Protein AF-A0AA50YUL0-F1 (afdb_monomer_lite)

InterPro domains:
  IPR000536 Nuclear hormone receptor, ligand-binding domain [PS51843] (1-68)
  IPR003069 Ecdysteroid receptor [PR01283] (34-51)
  IPR003069 Ecdysteroid receptor [PR01283] (53-68)
  IPR035500 Nuclear hormone receptor-like domain superfamily [G3DSA:1.10.565.10] 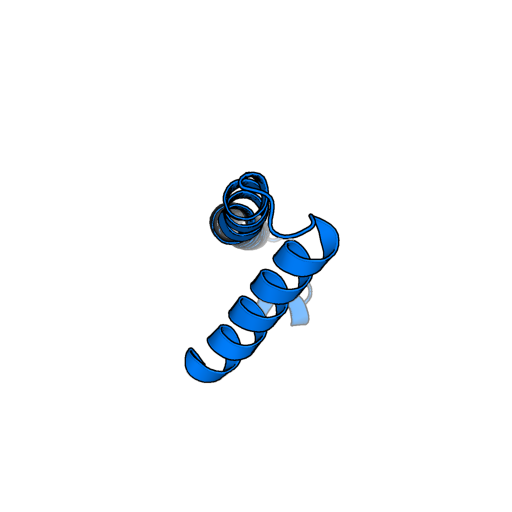(1-68)
  IPR035500 Nuclear hormone receptor-like domain superfamily [SSF48508] (1-68)

Organism: NCBI:txid2839575

pLDDT: mean 97.16, std 2.15, range [89.31, 98.81]

Secondary structure (DSSP, 8-state):
-HHHHHHHHHHHHHHHHHHTTT-THHHHHHHHHHHHHHHHHHHHHHHHHHHHHHHHTTPPPPHHHHH-

Radius of gyration: 18.51 Å; chains: 1; bounding box: 37×23×48 Å

Structure (mmCIF, N/CA/C/O backbone):
data_AF-A0AA50YUL0-F1
#
_entry.id   AF-A0AA50YUL0-F1
#
loop_
_atom_site.group_PDB
_atom_site.id
_atom_site.type_symbol
_atom_site.label_atom_id
_atom_site.label_alt_id
_atom_site.label_comp_id
_atom_site.label_asym_id
_atom_site.label_entity_id
_atom_site.label_seq_id
_atom_site.pdbx_PDB_ins_code
_atom_site.Cartn_x
_atom_site.Cartn_y
_atom_site.Cartn_z
_atom_site.occupancy
_atom_site.B_iso_or_equiv
_atom_site.auth_seq_id
_atom_site.auth_comp_id
_atom_site.auth_asym_id
_atom_site.auth_atom_id
_atom_site.pdbx_PDB_model_num
ATOM 1 N N . VAL A 1 1 ? -0.855 -14.107 -0.423 1.00 96.00 1 VAL A N 1
ATOM 2 C CA . VAL A 1 1 ? -1.036 -12.634 -0.495 1.00 96.00 1 VAL A CA 1
ATOM 3 C C . VAL A 1 1 ? 0.086 -11.975 -1.287 1.00 96.00 1 VAL A C 1
ATOM 5 O O . VAL A 1 1 ? -0.222 -11.240 -2.215 1.00 96.00 1 VAL A O 1
ATOM 8 N N . GLU A 1 2 ? 1.357 -12.265 -0.988 1.00 97.56 2 GLU A N 1
ATOM 9 C CA . GLU A 1 2 ? 2.502 -11.631 -1.665 1.00 97.56 2 GLU A CA 1
ATOM 10 C C . GLU A 1 2 ? 2.508 -11.815 -3.193 1.00 97.56 2 GLU A C 1
ATOM 12 O O . GLU A 1 2 ? 2.631 -10.831 -3.910 1.00 97.56 2 GLU A O 1
ATOM 17 N N . GLU A 1 3 ? 2.291 -13.033 -3.704 1.00 98.00 3 GLU A N 1
ATOM 18 C CA . GLU A 1 3 ? 2.235 -13.296 -5.156 1.00 98.00 3 GLU A CA 1
ATOM 19 C C . GLU A 1 3 ? 1.193 -12.429 -5.876 1.00 98.00 3 GLU A C 1
ATOM 21 O O . GLU A 1 3 ? 1.465 -11.821 -6.911 1.00 98.00 3 GLU A O 1
ATOM 26 N N . ILE A 1 4 ? 0.008 -12.309 -5.275 1.00 98.62 4 ILE A N 1
ATOM 27 C CA . ILE A 1 4 ? -1.081 -11.479 -5.796 1.00 98.62 4 ILE A CA 1
ATOM 28 C C . ILE A 1 4 ? -0.657 -10.007 -5.776 1.00 98.62 4 ILE A C 1
ATOM 30 O O . ILE A 1 4 ? -0.788 -9.312 -6.779 1.00 98.62 4 ILE A O 1
ATOM 34 N N . GLN A 1 5 ? -0.089 -9.527 -4.665 1.00 98.69 5 GLN A N 1
ATOM 35 C CA . GLN A 1 5 ? 0.401 -8.151 -4.559 1.00 98.69 5 GLN A CA 1
ATOM 36 C C . GLN A 1 5 ? 1.508 -7.855 -5.583 1.00 98.69 5 GLN A C 1
ATOM 38 O O . GLN A 1 5 ? 1.520 -6.777 -6.181 1.00 98.69 5 GLN A O 1
ATOM 43 N N . ARG A 1 6 ? 2.413 -8.809 -5.827 1.00 98.69 6 ARG A N 1
ATOM 44 C CA . ARG A 1 6 ? 3.524 -8.666 -6.776 1.00 98.69 6 ARG A CA 1
ATOM 45 C C . ARG A 1 6 ? 3.028 -8.433 -8.198 1.00 98.69 6 ARG A C 1
ATOM 47 O O . ARG A 1 6 ? 3.610 -7.609 -8.904 1.00 98.69 6 ARG A O 1
ATOM 54 N N . TYR A 1 7 ? 1.934 -9.082 -8.595 1.00 98.75 7 TYR A N 1
ATOM 55 C CA . TYR A 1 7 ? 1.289 -8.832 -9.884 1.00 98.75 7 TYR A CA 1
ATOM 56 C C . TYR A 1 7 ? 0.872 -7.359 -10.042 1.00 98.75 7 TYR A C 1
ATOM 58 O O . TYR A 1 7 ? 1.210 -6.720 -11.043 1.00 98.75 7 TYR A O 1
ATOM 66 N N . TYR A 1 8 ? 0.217 -6.780 -9.030 1.00 98.81 8 TYR A N 1
ATOM 67 C CA . TYR A 1 8 ? -0.199 -5.371 -9.059 1.00 98.81 8 TYR A CA 1
ATOM 68 C C . TYR A 1 8 ? 0.986 -4.403 -8.998 1.00 98.81 8 TYR A C 1
ATOM 70 O O . TYR A 1 8 ? 1.012 -3.423 -9.743 1.00 98.81 8 TYR A O 1
ATOM 78 N N . LEU A 1 9 ? 1.995 -4.694 -8.172 1.00 98.81 9 LEU A N 1
ATOM 79 C CA . LEU A 1 9 ? 3.228 -3.903 -8.098 1.00 98.81 9 LEU A CA 1
ATOM 80 C C . LEU A 1 9 ? 3.956 -3.869 -9.447 1.00 98.81 9 LEU A C 1
ATOM 82 O O . LEU A 1 9 ? 4.356 -2.802 -9.916 1.00 98.81 9 LEU A O 1
ATOM 86 N N . ASN A 1 10 ? 4.077 -5.018 -10.117 1.00 98.75 10 ASN A N 1
ATOM 87 C CA . ASN A 1 10 ? 4.693 -5.072 -11.437 1.00 98.75 10 ASN A CA 1
ATOM 88 C C . ASN A 1 10 ? 3.850 -4.344 -12.493 1.00 98.75 10 ASN A C 1
ATOM 90 O O . ASN A 1 10 ? 4.409 -3.615 -13.311 1.00 98.75 10 ASN A O 1
ATOM 94 N N . THR A 1 11 ? 2.524 -4.486 -12.444 1.00 98.81 11 THR A N 1
ATOM 95 C CA . THR A 1 11 ? 1.606 -3.765 -13.340 1.00 98.81 11 THR A CA 1
ATOM 96 C C . THR A 1 11 ? 1.772 -2.249 -13.196 1.00 98.81 11 THR A C 1
ATOM 98 O O . THR A 1 11 ? 1.974 -1.556 -14.193 1.00 98.81 11 THR A O 1
ATOM 101 N N . LEU A 1 12 ? 1.783 -1.734 -11.960 1.00 98.81 12 LEU A N 1
ATOM 102 C CA . LEU A 1 12 ? 2.020 -0.316 -11.670 1.00 98.81 12 LEU A CA 1
ATOM 103 C C . LEU A 1 12 ? 3.390 0.151 -12.179 1.00 98.81 12 LEU A C 1
ATOM 105 O O . LEU A 1 12 ? 3.499 1.213 -12.794 1.00 98.81 12 LEU A O 1
ATOM 109 N N . ARG A 1 13 ? 4.438 -0.652 -11.964 1.00 98.56 13 ARG A N 1
ATOM 110 C CA . ARG A 1 13 ? 5.788 -0.347 -12.450 1.00 98.56 13 ARG A CA 1
ATOM 111 C C . ARG A 1 13 ? 5.823 -0.214 -13.975 1.00 98.56 13 ARG A C 1
ATOM 113 O O . ARG A 1 13 ? 6.357 0.771 -14.478 1.00 98.56 13 ARG A O 1
ATOM 120 N N . VAL A 1 14 ? 5.250 -1.174 -14.704 1.00 98.62 14 VAL A N 1
ATOM 121 C CA . V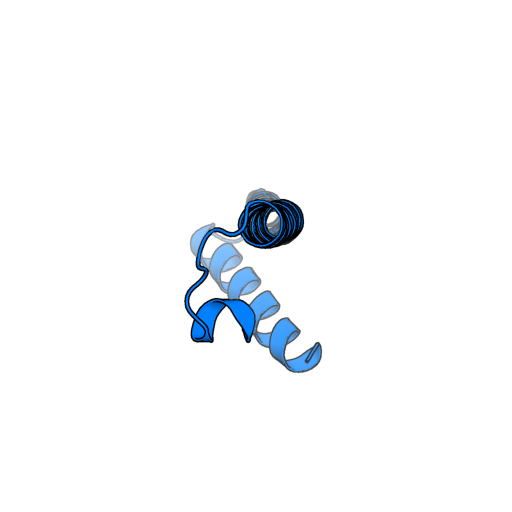AL A 1 14 ? 5.197 -1.156 -16.179 1.00 98.62 14 VAL A CA 1
ATOM 122 C C . VAL A 1 14 ? 4.365 0.022 -16.685 1.00 98.62 14 VAL A C 1
ATOM 124 O O . VAL A 1 14 ? 4.778 0.701 -17.622 1.00 98.62 14 VAL A O 1
ATOM 127 N N . TYR A 1 15 ? 3.244 0.324 -16.029 1.00 98.75 15 TYR A N 1
ATOM 128 C CA . TYR A 1 15 ? 2.433 1.495 -16.352 1.00 98.75 15 TYR A CA 1
ATOM 129 C C . TYR A 1 15 ? 3.244 2.799 -16.263 1.00 98.75 15 TYR A C 1
ATOM 131 O O . TYR A 1 15 ? 3.247 3.584 -17.209 1.00 98.75 15 TYR A O 1
ATOM 139 N N . ILE A 1 16 ? 3.989 3.006 -15.171 1.00 98.62 16 ILE A N 1
ATOM 140 C CA . ILE A 1 16 ? 4.836 4.197 -14.987 1.00 98.62 16 ILE A CA 1
ATOM 141 C C . ILE A 1 16 ? 5.954 4.254 -16.033 1.00 98.62 16 ILE A C 1
ATOM 143 O O . ILE A 1 16 ? 6.210 5.324 -16.584 1.00 98.62 16 ILE A O 1
ATOM 147 N N . LEU A 1 17 ? 6.597 3.116 -16.326 1.00 98.44 17 LEU A N 1
ATOM 148 C CA . LEU A 1 17 ? 7.630 3.034 -17.363 1.00 98.44 17 LEU A CA 1
ATOM 149 C C . LEU A 1 17 ? 7.092 3.494 -18.722 1.00 98.44 17 LEU A C 1
ATOM 151 O O . LEU A 1 17 ? 7.748 4.288 -19.389 1.00 98.44 17 LEU A O 1
ATOM 155 N N . ASN A 1 18 ? 5.891 3.056 -19.102 1.00 98.31 18 ASN A N 1
ATOM 156 C CA . ASN A 1 18 ? 5.270 3.451 -20.366 1.00 98.31 18 ASN A CA 1
ATOM 157 C C . ASN A 1 18 ? 4.874 4.934 -20.382 1.00 98.31 18 ASN A C 1
ATOM 159 O O . ASN A 1 18 ? 5.130 5.625 -21.363 1.00 98.31 18 ASN A O 1
ATOM 163 N N . GLN A 1 19 ? 4.293 5.440 -19.291 1.00 98.19 19 GLN A N 1
ATOM 164 C CA . GLN A 1 19 ? 3.856 6.840 -19.189 1.00 98.19 19 GLN A CA 1
ATOM 165 C C . GLN A 1 19 ? 5.015 7.842 -19.238 1.00 98.19 19 GLN A C 1
ATOM 167 O O . GLN A 1 19 ? 4.848 8.968 -19.699 1.00 98.19 19 GLN A O 1
ATOM 172 N N . LEU A 1 20 ? 6.191 7.452 -18.747 1.00 97.69 20 LEU A N 1
ATOM 173 C CA . LEU A 1 20 ? 7.357 8.330 -18.635 1.00 97.69 20 LEU A CA 1
ATOM 174 C C . LEU A 1 20 ? 8.477 7.955 -19.612 1.00 97.69 20 LEU A C 1
ATOM 176 O O . LEU A 1 20 ? 9.637 8.300 -19.358 1.00 97.69 20 LEU A O 1
ATOM 180 N N . SER A 1 21 ? 8.141 7.238 -20.691 1.00 97.50 21 SER A N 1
ATOM 181 C CA . SER A 1 21 ? 9.060 6.812 -21.758 1.00 97.50 21 SER A CA 1
ATOM 182 C C . SER A 1 21 ? 10.351 6.179 -21.227 1.00 97.50 21 SER A C 1
ATOM 184 O O . SER A 1 21 ? 11.448 6.506 -21.674 1.00 97.50 21 SER A O 1
ATOM 186 N N . ALA A 1 22 ? 10.217 5.325 -20.208 1.00 96.62 22 ALA A N 1
ATOM 187 C CA . ALA A 1 22 ? 11.306 4.660 -19.492 1.00 96.62 22 ALA A CA 1
ATOM 188 C C . ALA A 1 22 ? 12.416 5.606 -18.983 1.00 96.62 22 ALA A C 1
ATOM 190 O O . ALA A 1 22 ? 13.565 5.200 -18.810 1.00 96.62 22 ALA A O 1
ATOM 191 N N . SER A 1 23 ? 12.087 6.873 -18.712 1.00 97.44 23 SER A N 1
ATOM 192 C CA . SER A 1 23 ? 13.057 7.845 -18.203 1.00 97.44 23 SER A CA 1
ATOM 193 C C . SER A 1 23 ? 13.555 7.487 -16.790 1.00 97.44 23 SER A C 1
ATOM 195 O O . SER A 1 23 ? 12.839 6.843 -16.017 1.00 97.44 23 SER A O 1
ATOM 197 N N . PRO A 1 24 ? 14.732 7.981 -16.361 1.00 95.69 24 PRO A N 1
ATOM 198 C CA . PRO A 1 24 ? 15.253 7.732 -15.010 1.00 95.69 24 PRO A CA 1
ATOM 199 C C . PRO A 1 24 ? 14.321 8.182 -13.870 1.00 95.69 24 PRO A C 1
ATOM 201 O O . PRO A 1 24 ? 14.443 7.711 -12.743 1.00 95.69 24 PRO A O 1
ATOM 204 N N . ARG A 1 25 ? 13.353 9.068 -14.149 1.00 96.69 25 ARG A N 1
ATOM 205 C CA . ARG A 1 25 ? 12.355 9.534 -13.173 1.00 96.69 25 ARG A CA 1
ATOM 206 C C . ARG A 1 25 ? 11.347 8.452 -12.773 1.00 96.69 25 ARG A C 1
ATOM 208 O O . ARG A 1 25 ? 10.689 8.612 -11.746 1.00 96.69 25 ARG A O 1
ATOM 215 N N . CYS A 1 26 ? 11.232 7.360 -13.534 1.00 97.94 26 CYS A N 1
ATOM 216 C CA . CYS A 1 26 ? 10.285 6.279 -13.253 1.00 97.94 26 CYS A CA 1
ATOM 217 C C . CYS A 1 26 ? 10.472 5.686 -11.853 1.00 97.94 26 CYS A C 1
ATOM 219 O O . CYS A 1 26 ? 9.493 5.488 -11.136 1.00 97.94 26 CYS A O 1
ATOM 221 N N . SER A 1 27 ? 11.720 5.445 -11.439 1.00 97.19 27 SER A N 1
ATOM 222 C CA . SER A 1 27 ? 12.027 4.892 -10.114 1.00 97.19 27 SER A CA 1
ATOM 223 C C . SER A 1 27 ? 11.641 5.854 -8.990 1.00 97.19 27 SER A C 1
ATOM 225 O O . SER A 1 27 ? 11.108 5.420 -7.972 1.00 97.19 27 SER A O 1
ATOM 227 N N . ILE A 1 28 ? 11.833 7.161 -9.201 1.00 98.19 28 ILE A N 1
ATOM 228 C CA . ILE A 1 28 ? 11.459 8.206 -8.241 1.00 98.19 28 ILE A CA 1
ATOM 229 C C . ILE A 1 28 ? 9.939 8.242 -8.067 1.00 98.19 28 ILE A C 1
ATOM 231 O O . ILE A 1 28 ? 9.450 8.256 -6.939 1.00 98.19 28 ILE A O 1
ATOM 235 N N . VAL A 1 29 ? 9.182 8.245 -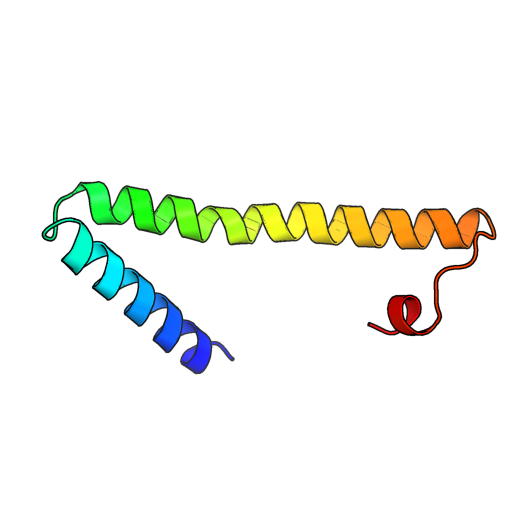9.168 1.00 98.50 29 VAL A N 1
ATOM 236 C CA . VAL A 1 29 ? 7.711 8.275 -9.121 1.00 98.50 29 VAL A CA 1
ATOM 237 C C . VAL A 1 29 ? 7.163 6.997 -8.493 1.00 98.50 29 VAL A C 1
ATOM 239 O O . VAL A 1 29 ? 6.336 7.073 -7.587 1.00 98.50 29 VAL A O 1
ATOM 242 N N . TYR A 1 30 ? 7.665 5.832 -8.908 1.00 98.62 30 TYR A N 1
ATOM 243 C CA . TYR A 1 30 ? 7.256 4.551 -8.338 1.00 98.62 30 TYR A CA 1
ATOM 244 C C . TYR A 1 30 ? 7.552 4.483 -6.834 1.00 98.62 30 TYR A C 1
ATOM 246 O O . TYR A 1 30 ? 6.661 4.165 -6.051 1.00 98.62 30 TYR A O 1
ATOM 254 N N . GLY A 1 31 ? 8.756 4.879 -6.410 1.00 98.69 31 GLY A N 1
ATOM 255 C CA . GLY A 1 31 ? 9.134 4.932 -4.997 1.00 98.69 31 GLY A CA 1
ATOM 256 C C . GLY A 1 31 ? 8.256 5.874 -4.169 1.00 98.69 31 GLY A C 1
ATOM 257 O O . GLY A 1 31 ? 7.808 5.488 -3.093 1.00 98.69 31 GLY A O 1
ATOM 258 N N . LYS A 1 32 ? 7.938 7.068 -4.688 1.00 98.62 32 LYS A N 1
ATOM 259 C CA . LYS A 1 32 ? 7.030 8.022 -4.022 1.00 98.62 32 LYS A CA 1
ATOM 260 C C . LYS A 1 32 ? 5.605 7.490 -3.871 1.00 98.62 32 LYS A C 1
ATOM 262 O O . LYS A 1 32 ? 4.947 7.792 -2.884 1.00 98.62 32 LYS A O 1
ATOM 267 N N . ILE A 1 33 ? 5.115 6.707 -4.831 1.00 98.69 33 ILE A N 1
ATOM 268 C CA . ILE A 1 33 ? 3.804 6.059 -4.700 1.00 98.69 33 ILE A CA 1
ATOM 269 C C . ILE A 1 33 ? 3.869 4.972 -3.625 1.00 98.69 33 ILE A C 1
ATOM 271 O O . ILE A 1 33 ? 2.993 4.904 -2.768 1.00 98.69 33 ILE A O 1
ATOM 275 N N . LEU A 1 34 ? 4.923 4.151 -3.617 1.00 98.75 34 LEU A N 1
ATOM 276 C CA . LEU A 1 34 ? 5.078 3.103 -2.607 1.00 98.75 34 LEU A CA 1
ATOM 277 C C . LEU A 1 34 ? 5.264 3.658 -1.191 1.00 98.75 34 LEU A C 1
ATOM 279 O O . LEU A 1 34 ? 4.760 3.051 -0.249 1.00 98.75 34 LEU A O 1
ATOM 283 N N . SER A 1 35 ? 5.912 4.816 -1.017 1.00 98.56 35 SER A N 1
ATOM 284 C CA . SER A 1 35 ? 6.067 5.429 0.310 1.00 98.56 35 SER A CA 1
ATOM 285 C C . SER A 1 35 ? 4.730 5.812 0.954 1.00 98.56 35 SER A C 1
ATOM 287 O O . SER A 1 35 ? 4.635 5.826 2.178 1.00 98.56 35 SER A O 1
ATOM 289 N N . ILE A 1 36 ? 3.674 6.037 0.159 1.00 98.75 36 ILE A N 1
ATOM 290 C CA . ILE A 1 36 ? 2.313 6.273 0.675 1.00 98.75 36 ILE A CA 1
ATOM 291 C C . ILE A 1 36 ? 1.836 5.082 1.520 1.00 98.75 36 ILE A C 1
ATOM 293 O O . ILE A 1 36 ? 1.143 5.280 2.514 1.00 98.75 36 ILE A O 1
ATOM 297 N N . LEU A 1 37 ? 2.238 3.849 1.186 1.00 98.62 37 LEU A N 1
ATOM 298 C CA . LEU 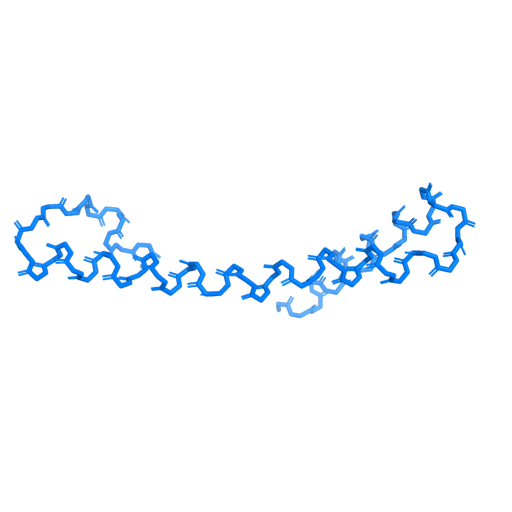A 1 37 ? 1.842 2.655 1.942 1.00 98.62 37 LEU A CA 1
ATOM 299 C C . LEU A 1 37 ? 2.346 2.684 3.390 1.00 98.62 37 LEU A C 1
ATOM 301 O O . LEU A 1 37 ? 1.660 2.165 4.270 1.00 98.62 37 LEU A O 1
ATOM 305 N N . SER A 1 38 ? 3.507 3.294 3.643 1.00 98.50 38 SER A N 1
ATOM 306 C CA . SER A 1 38 ? 4.042 3.480 4.996 1.00 98.50 38 SER A CA 1
ATOM 307 C C . SER A 1 38 ? 3.245 4.531 5.765 1.00 98.50 38 SER A C 1
ATOM 309 O O . SER A 1 38 ? 2.820 4.270 6.888 1.00 98.50 38 SER A O 1
ATOM 311 N N . GLU A 1 39 ? 2.957 5.678 5.146 1.00 98.56 39 GLU A N 1
ATOM 312 C CA . GLU A 1 39 ? 2.162 6.746 5.773 1.00 98.56 39 GLU A CA 1
ATOM 313 C C . GLU A 1 39 ? 0.735 6.292 6.108 1.00 98.56 39 GLU A C 1
ATOM 315 O O . GLU A 1 39 ? 0.200 6.609 7.174 1.00 98.56 39 GLU A O 1
ATOM 320 N N . LEU A 1 40 ? 0.137 5.457 5.251 1.00 98.75 40 LEU A N 1
ATOM 321 C CA . LEU A 1 40 ? -1.164 4.840 5.517 1.00 98.75 40 LEU A CA 1
ATOM 322 C C . LEU A 1 40 ? -1.165 3.987 6.794 1.00 98.75 40 LEU A C 1
ATOM 324 O O . LEU A 1 40 ? -2.200 3.906 7.456 1.00 98.75 40 LEU A O 1
ATOM 328 N N . ARG A 1 41 ? -0.032 3.385 7.193 1.00 98.50 41 ARG A N 1
ATOM 329 C CA . ARG A 1 41 ? 0.056 2.658 8.475 1.00 98.50 41 ARG A CA 1
ATOM 330 C C . ARG A 1 41 ? -0.063 3.603 9.661 1.00 98.50 41 ARG A C 1
ATOM 332 O O . ARG A 1 41 ? -0.797 3.297 10.599 1.00 98.50 41 ARG A O 1
ATOM 339 N N . THR A 1 42 ? 0.615 4.746 9.605 1.00 98.50 42 THR A N 1
ATOM 340 C CA . THR A 1 42 ? 0.550 5.767 10.657 1.00 98.50 42 THR A CA 1
ATOM 341 C C . THR A 1 42 ? -0.870 6.304 10.802 1.00 98.50 42 THR A C 1
ATOM 343 O O . THR A 1 42 ? -1.406 6.328 11.910 1.00 98.50 42 THR A O 1
ATOM 346 N N . LEU A 1 43 ? -1.516 6.664 9.689 1.00 98.81 43 LEU A N 1
ATOM 347 C CA . LEU A 1 43 ? -2.898 7.155 9.696 1.00 98.81 43 LEU A CA 1
ATOM 348 C C . LEU A 1 43 ? -3.890 6.089 10.177 1.00 98.81 43 LEU A C 1
ATOM 350 O O . LEU A 1 43 ? -4.776 6.393 10.973 1.00 98.81 43 LEU A O 1
ATOM 354 N N . GLY A 1 44 ? -3.715 4.832 9.758 1.00 98.56 44 GLY A N 1
ATOM 355 C CA . GLY A 1 44 ? -4.526 3.713 10.238 1.00 98.56 44 GLY A CA 1
ATOM 356 C C . GLY A 1 44 ? -4.428 3.534 11.754 1.00 98.56 44 GLY A C 1
ATOM 357 O O . GLY A 1 44 ? -5.446 3.416 12.430 1.00 98.56 44 GLY A O 1
ATOM 358 N N . MET A 1 45 ? -3.216 3.618 12.310 1.00 98.50 45 MET A N 1
ATOM 359 C CA . MET A 1 45 ? -3.007 3.553 13.760 1.00 98.50 45 MET A CA 1
ATOM 360 C C . MET A 1 45 ? -3.647 4.740 14.492 1.00 98.50 45 MET A C 1
ATOM 362 O O . MET A 1 45 ? -4.284 4.567 15.531 1.00 98.50 45 MET A O 1
ATOM 366 N N . GLN A 1 46 ? -3.513 5.955 13.953 1.00 98.56 46 GLN A N 1
ATOM 367 C CA . GLN A 1 46 ? -4.166 7.143 14.513 1.00 98.56 46 GLN A CA 1
ATOM 368 C C . GLN A 1 46 ? -5.693 7.000 14.512 1.00 98.56 46 GLN A C 1
ATOM 370 O O . GLN A 1 46 ? -6.337 7.361 15.501 1.00 98.56 46 GLN A O 1
ATOM 375 N N . ASN A 1 47 ? -6.263 6.419 13.454 1.00 98.25 47 ASN A N 1
ATOM 376 C CA . ASN A 1 47 ? -7.686 6.103 13.382 1.00 98.25 47 ASN A CA 1
ATOM 377 C C . ASN A 1 47 ? -8.098 5.099 14.472 1.00 98.25 47 ASN A C 1
ATOM 379 O O . ASN A 1 47 ? -9.025 5.378 15.233 1.00 98.25 47 ASN A O 1
ATOM 383 N N . SER A 1 48 ? -7.367 3.990 14.635 1.00 97.62 48 SER A N 1
ATOM 384 C CA . SER A 1 48 ? -7.623 3.023 15.715 1.00 97.62 48 SER A CA 1
ATOM 385 C C . SER A 1 48 ? -7.570 3.678 17.102 1.00 97.62 48 SER A C 1
ATOM 387 O O . SER A 1 48 ? -8.458 3.463 17.929 1.00 97.62 48 SER A O 1
ATOM 389 N N . ASN A 1 49 ? -6.583 4.544 17.349 1.00 97.94 49 ASN A N 1
ATOM 390 C CA . ASN A 1 49 ? -6.462 5.283 18.609 1.00 97.94 49 ASN A CA 1
ATOM 391 C C . ASN A 1 49 ? -7.647 6.230 18.853 1.00 97.94 49 ASN A C 1
ATOM 393 O O . ASN A 1 49 ? -8.093 6.381 19.994 1.00 97.94 49 ASN A O 1
ATOM 397 N N . MET A 1 50 ? -8.186 6.848 17.800 1.00 97.50 50 MET A N 1
ATOM 398 C CA . MET A 1 50 ? -9.390 7.670 17.900 1.00 97.50 50 MET A CA 1
ATOM 399 C C . MET A 1 50 ? -10.608 6.830 18.298 1.00 97.50 50 MET A C 1
ATOM 401 O O . MET A 1 50 ? -11.321 7.215 19.227 1.00 97.50 50 MET A O 1
ATOM 405 N N . CYS A 1 51 ? -10.814 5.669 17.671 1.00 96.94 51 CYS A N 1
ATOM 406 C CA . CYS A 1 51 ? -11.888 4.738 18.032 1.00 96.94 51 CYS A CA 1
ATOM 407 C C . CYS A 1 51 ? -11.784 4.290 19.500 1.00 96.94 51 CYS A C 1
ATOM 409 O O . CYS A 1 51 ? -12.772 4.340 20.237 1.00 96.94 51 CYS A O 1
ATOM 411 N N . ILE A 1 52 ? -10.576 3.954 19.968 1.00 95.19 52 ILE A N 1
ATOM 412 C CA . ILE A 1 52 ? -10.317 3.630 21.382 1.00 95.19 52 ILE A CA 1
ATOM 413 C C . ILE A 1 52 ? -10.660 4.824 22.285 1.00 95.19 52 ILE A C 1
ATOM 415 O O . ILE A 1 52 ? -11.340 4.661 23.300 1.00 95.19 52 ILE A O 1
ATOM 419 N N . SER A 1 53 ? -10.243 6.039 21.912 1.00 96.81 53 SER A N 1
ATOM 420 C CA . SER A 1 53 ? -10.547 7.258 22.674 1.00 96.81 53 SER A CA 1
ATOM 421 C C . SER A 1 53 ? -12.053 7.508 22.796 1.00 96.81 53 SER A C 1
ATOM 423 O O . SER A 1 53 ? -12.529 7.875 23.872 1.00 96.81 53 SER A O 1
ATOM 425 N N . LEU A 1 54 ? -12.815 7.286 21.721 1.00 95.62 54 LEU A N 1
ATOM 426 C CA . LEU A 1 54 ? -14.275 7.407 21.728 1.00 95.62 54 LE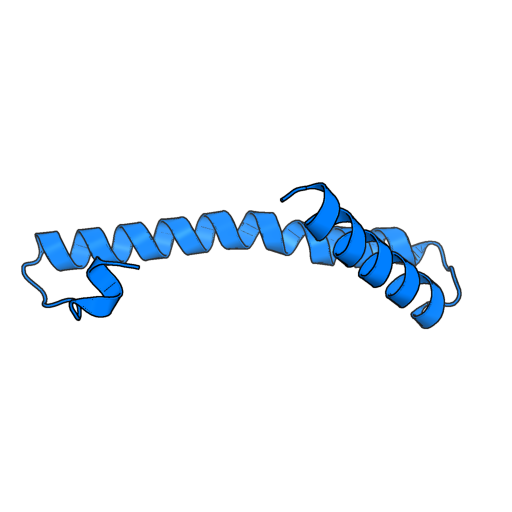U A CA 1
ATOM 427 C C . LEU A 1 54 ? -14.914 6.399 22.685 1.00 95.62 54 LEU A C 1
ATOM 429 O O . LEU A 1 54 ? -15.747 6.796 23.504 1.00 95.62 54 LEU A O 1
ATOM 433 N N . LYS A 1 55 ? -14.460 5.140 22.649 1.00 92.00 55 LYS A N 1
ATOM 434 C CA . LYS A 1 55 ? -14.925 4.082 23.555 1.00 92.00 55 LYS A CA 1
ATOM 435 C C . LYS A 1 55 ? -14.670 4.437 25.022 1.00 92.00 55 LYS A C 1
ATOM 437 O O . LYS A 1 55 ? -15.587 4.368 25.833 1.00 92.00 55 LYS A O 1
ATOM 442 N N . LEU A 1 56 ? -13.466 4.913 25.354 1.00 94.75 56 LEU A N 1
ATOM 443 C CA . LEU A 1 56 ? -13.117 5.357 26.714 1.00 94.75 56 LEU A CA 1
ATOM 444 C C . LEU A 1 56 ? -13.939 6.568 27.181 1.00 94.75 56 LEU A C 1
ATOM 446 O O . LEU A 1 56 ? -14.237 6.700 28.365 1.00 94.75 56 LEU A O 1
ATOM 450 N N . LYS A 1 57 ? -14.336 7.447 26.255 1.00 96.12 57 LYS A N 1
ATOM 451 C CA . LYS A 1 57 ? -15.207 8.603 26.527 1.00 96.12 57 LYS A CA 1
ATOM 452 C C . LYS A 1 57 ? -16.702 8.253 26.517 1.00 96.12 57 LYS A C 1
ATOM 454 O O . LYS A 1 57 ? -17.521 9.172 26.526 1.00 96.12 57 LYS A O 1
ATOM 459 N N . ASN A 1 58 ? -17.067 6.967 26.467 1.00 92.50 58 ASN A N 1
ATOM 460 C CA . ASN A 1 58 ? -18.449 6.483 26.343 1.00 92.50 58 ASN A CA 1
ATOM 461 C C . ASN A 1 58 ? -19.220 7.131 25.173 1.00 92.50 58 ASN A C 1
ATOM 463 O O . ASN A 1 58 ? -20.429 7.368 25.247 1.00 92.50 58 ASN A O 1
ATOM 467 N N . ARG A 1 59 ? -18.520 7.456 24.079 1.00 93.69 59 ARG A N 1
ATOM 468 C CA . ARG A 1 59 ? -19.139 7.902 22.826 1.00 93.69 59 ARG A CA 1
ATOM 469 C C . ARG A 1 59 ? -19.482 6.673 21.988 1.00 93.69 59 ARG A C 1
ATOM 471 O O . ARG A 1 59 ? -18.684 5.749 21.895 1.00 93.69 59 ARG A O 1
ATOM 478 N N . LYS A 1 60 ? -20.668 6.674 21.374 1.00 89.31 60 LYS A N 1
ATOM 479 C CA . LYS A 1 60 ? -21.135 5.555 20.546 1.00 89.31 60 LYS A CA 1
ATOM 480 C C . LYS A 1 60 ? -20.357 5.509 19.231 1.00 89.31 60 LYS A C 1
ATOM 482 O O . LYS A 1 60 ? -20.471 6.443 18.437 1.00 89.31 60 LYS A O 1
ATOM 487 N N . LEU A 1 61 ? -19.620 4.426 19.003 1.00 93.31 61 LEU A N 1
ATOM 488 C CA . LEU A 1 61 ? -19.149 4.047 17.676 1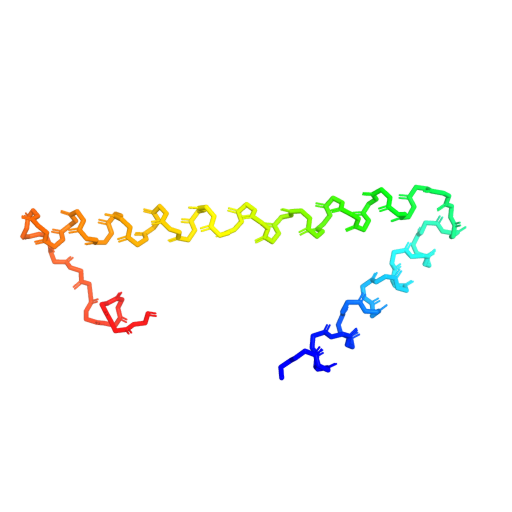.00 93.31 61 LEU A CA 1
ATOM 489 C C . LEU A 1 61 ? -20.214 3.122 17.049 1.00 93.31 61 LEU A C 1
ATOM 491 O O . LEU A 1 61 ? -20.815 2.318 17.763 1.00 93.31 61 LEU A O 1
ATOM 495 N N . PRO A 1 62 ? -20.543 3.257 15.753 1.00 95.12 62 PRO A N 1
ATOM 496 C CA . PRO A 1 62 ? -21.442 2.315 15.092 1.00 95.12 62 PRO A CA 1
ATOM 497 C C . PRO A 1 62 ? -20.910 0.875 15.205 1.00 95.12 62 PRO A C 1
ATOM 499 O O . PRO A 1 62 ? -19.726 0.686 14.935 1.00 95.12 62 PRO A O 1
ATOM 502 N N . PRO A 1 63 ? -21.746 -0.141 15.511 1.00 93.75 63 PRO A N 1
ATOM 503 C CA . PRO A 1 63 ? -21.281 -1.520 15.710 1.00 93.75 63 PRO A CA 1
ATOM 504 C C . PRO A 1 63 ? -20.460 -2.075 14.541 1.00 93.75 63 PRO A C 1
ATOM 506 O O . PRO A 1 63 ? -19.447 -2.725 14.751 1.00 93.75 63 PRO A O 1
ATOM 509 N N . PHE A 1 64 ? -20.841 -1.734 13.307 1.00 97.06 64 PHE A N 1
ATOM 510 C CA . PHE A 1 64 ? -20.086 -2.103 12.108 1.00 97.06 64 PHE A CA 1
ATOM 511 C C . PHE A 1 64 ? -18.632 -1.600 12.135 1.00 97.06 64 PHE A C 1
ATOM 513 O O . PHE A 1 64 ? -17.727 -2.320 11.738 1.00 97.06 64 PHE A O 1
ATOM 520 N N . LEU A 1 65 ? -18.402 -0.379 12.628 1.00 95.19 65 LEU A N 1
ATOM 521 C CA . LEU A 1 65 ? -17.064 0.212 12.741 1.00 95.19 65 LEU A CA 1
ATOM 522 C C . LEU A 1 65 ? -16.294 -0.273 13.976 1.00 95.19 65 LEU A C 1
ATOM 524 O O . LEU A 1 65 ? -15.101 -0.015 14.082 1.00 95.19 65 LEU A O 1
ATOM 528 N N . GLU A 1 66 ? -16.968 -0.906 14.936 1.00 92.56 66 GLU A N 1
ATOM 529 C CA . GLU A 1 66 ? -16.299 -1.587 16.049 1.00 92.56 66 GLU A CA 1
ATOM 530 C C . GLU A 1 66 ? -15.787 -2.975 15.643 1.00 92.56 66 GLU A C 1
ATOM 532 O O . GLU A 1 66 ? -14.839 -3.466 16.252 1.00 92.56 66 GLU A O 1
ATOM 537 N N . GLU A 1 67 ? -16.427 -3.603 14.653 1.00 94.62 67 GLU A N 1
ATOM 538 C CA . GLU A 1 67 ? -16.102 -4.948 14.173 1.00 94.62 67 GLU A CA 1
ATOM 539 C C . GLU A 1 67 ? -14.987 -4.964 13.114 1.00 94.62 67 GLU A C 1
ATOM 541 O O . GLU A 1 67 ? -14.121 -5.840 13.170 1.00 94.62 67 GLU A O 1
ATOM 546 N N . ILE A 1 68 ? -15.021 -4.030 12.152 1.00 91.25 68 ILE A N 1
ATOM 547 C CA . ILE A 1 68 ? -14.086 -3.958 11.009 1.00 91.25 68 ILE A CA 1
ATOM 548 C C . ILE A 1 68 ? -12.757 -3.274 11.348 1.00 91.25 68 ILE A C 1
ATOM 550 O O . ILE A 1 68 ? -11.722 -3.748 10.821 1.00 91.25 68 ILE A O 1
#

Sequence (68 aa):
VEEIQRYYLNTLRVYILNQLSASPRCSIVYGKILSILSELRTLGMQNSNMCISLKLKNRKLPPFLEEI

Foldseek 3Di:
DVVVVVVVLVVQLVVLCVVVVNDPCSVVVSVVVVVVVVVVVVVVVVVVVVVVVCVVVVHDDPVVVVVD